Protein AF-A0A914NVD9-F1 (afdb_monomer_lite)

Structure (mmCIF, N/CA/C/O backbone):
data_AF-A0A914NVD9-F1
#
_entry.id   AF-A0A914NVD9-F1
#
loop_
_atom_site.group_PDB
_atom_site.id
_atom_site.type_symbol
_atom_site.label_atom_id
_atom_site.label_alt_id
_atom_site.label_comp_id
_atom_site.label_asym_id
_atom_site.label_entity_id
_atom_site.label_seq_id
_atom_site.pdbx_PDB_ins_code
_atom_site.Cartn_x
_atom_site.Cartn_y
_atom_site.Cartn_z
_atom_site.occupancy
_atom_site.B_iso_or_equiv
_atom_site.auth_seq_id
_atom_site.auth_comp_id
_atom_site.auth_asym_id
_atom_site.auth_atom_id
_atom_site.pdbx_PDB_model_num
ATOM 1 N N . MET A 1 1 ? 18.595 -38.007 -40.225 1.00 44.62 1 MET A N 1
ATOM 2 C CA . MET A 1 1 ? 17.524 -37.106 -39.757 1.00 44.62 1 MET A CA 1
ATOM 3 C C . MET A 1 1 ? 17.077 -37.574 -38.377 1.00 44.62 1 MET A C 1
ATOM 5 O O . MET A 1 1 ? 16.084 -38.271 -38.267 1.00 44.62 1 MET A O 1
ATOM 9 N N . GLN A 1 2 ? 17.877 -37.277 -37.353 1.00 39.03 2 GLN A N 1
ATOM 10 C CA . GLN A 1 2 ? 17.570 -37.491 -35.938 1.00 39.03 2 GLN A CA 1
ATOM 11 C C . GLN A 1 2 ? 18.455 -36.532 -35.144 1.00 39.03 2 GLN A C 1
ATOM 13 O O . GLN A 1 2 ? 19.673 -36.611 -35.264 1.00 39.03 2 GLN A O 1
ATOM 18 N N . GLN A 1 3 ? 17.823 -35.611 -34.424 1.00 33.97 3 GLN A N 1
ATOM 19 C CA . GLN A 1 3 ? 18.094 -35.261 -33.027 1.00 33.97 3 GLN A CA 1
ATOM 20 C C . GLN A 1 3 ? 17.169 -34.088 -32.691 1.00 33.97 3 GLN A C 1
ATOM 22 O O . GLN A 1 3 ? 17.428 -32.927 -33.001 1.00 33.97 3 GLN A O 1
ATOM 27 N N . GLN A 1 4 ? 16.009 -34.466 -32.155 1.00 43.56 4 GLN A N 1
ATOM 28 C CA . GLN A 1 4 ? 15.257 -33.650 -31.213 1.00 43.56 4 GLN A CA 1
ATOM 29 C C . GLN A 1 4 ? 16.150 -33.381 -29.984 1.00 43.56 4 GLN A C 1
ATOM 31 O O . GLN A 1 4 ? 17.137 -34.085 -29.781 1.00 43.56 4 GLN A O 1
ATOM 36 N N . ASP A 1 5 ? 15.767 -32.380 -29.191 1.00 38.81 5 ASP A N 1
ATOM 37 C CA . ASP A 1 5 ? 16.290 -32.067 -27.850 1.00 38.81 5 ASP A CA 1
ATOM 38 C C . ASP A 1 5 ? 17.441 -31.049 -27.766 1.00 38.81 5 ASP A C 1
ATOM 40 O O . ASP A 1 5 ? 18.551 -31.343 -27.344 1.00 38.81 5 ASP A O 1
ATOM 44 N N . ILE A 1 6 ? 17.133 -29.777 -28.048 1.00 42.69 6 ILE A N 1
ATOM 45 C CA . ILE A 1 6 ? 17.865 -28.634 -27.458 1.00 42.69 6 ILE A CA 1
ATOM 46 C C . ILE A 1 6 ? 16.873 -27.746 -26.686 1.00 42.69 6 ILE A C 1
ATOM 48 O O . ILE A 1 6 ? 16.827 -26.530 -26.848 1.00 42.69 6 ILE A O 1
ATOM 52 N N . GLN A 1 7 ? 16.000 -28.364 -25.885 1.00 40.38 7 GLN A N 1
ATOM 53 C CA . GLN A 1 7 ? 15.076 -27.648 -24.992 1.00 40.38 7 GLN A CA 1
ATOM 54 C C . GLN A 1 7 ? 15.215 -28.005 -23.505 1.00 40.38 7 GLN A C 1
ATOM 56 O O . GLN A 1 7 ? 14.443 -27.487 -22.706 1.00 40.38 7 GLN A O 1
ATOM 61 N N . SER A 1 8 ? 16.190 -28.818 -23.086 1.00 40.88 8 SER A N 1
ATOM 62 C CA . SER A 1 8 ? 16.139 -29.405 -21.733 1.00 40.88 8 SER A CA 1
ATOM 63 C C . SER A 1 8 ? 17.362 -29.207 -20.828 1.00 40.88 8 SER A C 1
ATOM 65 O O . SER A 1 8 ? 17.303 -29.628 -19.677 1.00 40.88 8 SER A O 1
ATOM 67 N N . GLU A 1 9 ? 18.450 -28.564 -21.260 1.00 37.81 9 GLU A N 1
ATOM 68 C CA . GLU A 1 9 ? 19.691 -28.548 -20.461 1.00 37.81 9 GLU A CA 1
ATOM 69 C C . GLU A 1 9 ? 20.351 -27.167 -20.370 1.00 37.81 9 GLU A C 1
ATOM 71 O O . GLU A 1 9 ? 21.427 -26.903 -20.895 1.00 37.81 9 GLU A O 1
ATOM 76 N N . TYR A 1 10 ? 19.706 -26.261 -19.641 1.00 44.25 10 TYR A N 1
ATOM 77 C CA . TYR A 1 10 ? 20.415 -25.225 -18.878 1.00 44.25 10 TYR A CA 1
ATOM 78 C C . TYR A 1 10 ? 19.651 -24.925 -17.588 1.00 44.25 10 TYR A C 1
ATOM 80 O O . TYR A 1 10 ? 19.210 -23.816 -17.297 1.00 44.25 10 TYR A O 1
ATOM 88 N N . GLU A 1 11 ? 19.442 -25.998 -16.832 1.00 38.59 11 GLU A N 1
ATOM 89 C CA . GLU A 1 11 ? 19.900 -26.112 -15.451 1.00 38.59 11 GLU A CA 1
ATOM 90 C C . GLU A 1 11 ? 20.092 -24.775 -14.697 1.00 38.59 11 GLU A C 1
ATOM 92 O O . GLU A 1 11 ? 21.146 -24.136 -14.717 1.00 38.59 11 GLU A O 1
ATOM 97 N N . THR A 1 12 ? 19.027 -24.365 -14.005 1.00 44.97 12 THR A N 1
ATOM 98 C CA . THR A 1 12 ? 19.051 -24.077 -12.557 1.00 44.97 12 THR A CA 1
ATOM 99 C C . THR A 1 12 ? 20.352 -23.517 -11.978 1.00 44.97 12 THR A C 1
ATOM 101 O O . THR A 1 12 ? 20.958 -24.107 -11.088 1.00 44.97 12 THR A O 1
ATOM 104 N N . LYS A 1 13 ? 20.764 -22.319 -12.399 1.00 41.78 13 LYS A N 1
ATOM 105 C CA . LYS A 1 13 ? 21.796 -21.551 -11.685 1.00 41.78 13 LYS A CA 1
ATOM 106 C C . LYS A 1 13 ? 21.345 -20.112 -11.545 1.00 41.78 13 LYS A C 1
ATOM 108 O O . LYS A 1 13 ? 21.712 -19.290 -12.365 1.00 41.78 13 LYS A O 1
ATOM 113 N N . HIS A 1 14 ? 20.521 -19.896 -10.514 1.00 39.91 14 HIS A N 1
ATOM 114 C CA . HIS A 1 14 ? 20.061 -18.638 -9.914 1.00 39.91 14 HIS A CA 1
ATOM 115 C C . HIS A 1 14 ? 19.648 -17.505 -10.880 1.00 39.91 14 HIS A C 1
ATOM 117 O O . HIS A 1 14 ? 20.417 -17.111 -11.746 1.00 39.91 14 HIS A O 1
ATOM 123 N N . PRO A 1 15 ? 18.472 -16.869 -10.711 1.00 44.94 15 PRO A N 1
ATOM 124 C CA . PRO A 1 15 ? 18.202 -15.616 -11.408 1.00 44.94 15 PRO A CA 1
ATOM 125 C C . PRO A 1 15 ? 19.220 -14.570 -10.929 1.00 44.94 15 PRO A C 1
ATOM 127 O O . PRO A 1 15 ? 19.057 -13.972 -9.865 1.00 44.94 15 PRO A O 1
ATOM 130 N N . PHE A 1 16 ? 20.310 -14.395 -11.675 1.00 48.75 16 PHE A N 1
ATOM 131 C CA . PHE A 1 16 ? 21.290 -13.357 -11.408 1.00 48.75 16 PHE A CA 1
ATOM 132 C C . PHE A 1 16 ? 20.619 -12.020 -11.695 1.00 48.75 16 PHE A C 1
ATOM 134 O O . PHE A 1 16 ? 20.250 -11.718 -12.827 1.00 48.75 16 PHE A O 1
ATOM 141 N N . VAL A 1 17 ? 20.423 -11.256 -10.625 1.00 47.41 17 VAL A N 1
ATOM 142 C CA . VAL A 1 17 ? 19.876 -9.905 -10.645 1.00 47.41 17 VAL A CA 1
ATOM 143 C C . VAL A 1 17 ? 20.791 -9.032 -11.493 1.00 47.41 17 VAL A C 1
ATOM 145 O O . VAL A 1 17 ? 21.946 -8.797 -11.133 1.00 47.41 17 VAL A O 1
ATOM 148 N N . ILE A 1 18 ? 20.276 -8.536 -12.613 1.00 50.62 18 ILE A N 1
ATOM 149 C CA . ILE A 1 1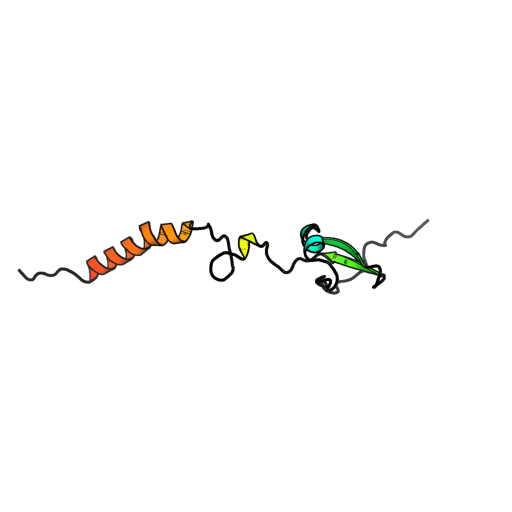8 ? 20.942 -7.470 -13.346 1.00 50.62 18 ILE A CA 1
ATOM 150 C C . ILE A 1 18 ? 20.635 -6.158 -12.615 1.00 50.62 18 ILE A C 1
ATOM 152 O O . ILE A 1 18 ? 19.672 -5.475 -12.936 1.00 50.62 18 ILE A O 1
ATOM 156 N N . ASN A 1 19 ? 21.472 -5.803 -11.641 1.00 49.06 19 ASN A N 1
ATOM 157 C CA . ASN A 1 19 ? 21.808 -4.398 -11.436 1.00 49.06 19 ASN A CA 1
ATOM 158 C C . ASN A 1 19 ? 23.033 -4.160 -12.315 1.00 49.06 19 ASN A C 1
ATOM 160 O O . ASN A 1 19 ? 24.174 -4.330 -11.879 1.00 49.06 19 ASN A O 1
ATOM 164 N N . THR A 1 20 ? 22.809 -3.880 -13.598 1.00 45.62 20 THR A N 1
ATOM 165 C CA . THR A 1 20 ? 23.865 -3.395 -14.483 1.00 45.62 20 THR A CA 1
ATOM 166 C C . THR A 1 20 ? 24.334 -2.071 -13.896 1.00 45.62 20 THR A C 1
ATOM 168 O O . THR A 1 20 ? 23.708 -1.038 -14.083 1.00 45.62 20 THR A O 1
ATOM 171 N N . LEU A 1 21 ? 25.463 -2.102 -13.184 1.00 41.91 21 LEU A N 1
ATOM 172 C CA . LEU A 1 21 ? 26.199 -0.938 -12.663 1.00 41.91 21 LEU A CA 1
ATOM 173 C C . LEU A 1 21 ? 26.568 0.099 -13.752 1.00 41.91 21 LEU A C 1
ATOM 175 O O . LEU A 1 21 ? 27.209 1.101 -13.455 1.00 41.91 21 LEU A O 1
ATOM 179 N N . THR A 1 22 ? 26.203 -0.155 -15.011 1.00 45.50 22 THR A N 1
ATOM 180 C CA . THR A 1 22 ? 26.506 0.645 -16.199 1.00 45.50 22 THR A CA 1
ATOM 181 C C . THR A 1 22 ? 25.274 1.125 -16.961 1.00 45.50 22 THR A C 1
ATOM 183 O O . THR A 1 22 ? 25.434 1.919 -17.883 1.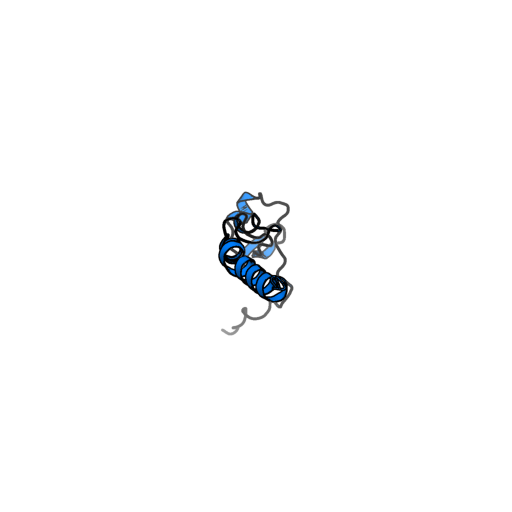00 45.50 22 THR A O 1
ATOM 186 N N . ASP A 1 23 ? 24.073 0.659 -16.618 1.00 50.78 23 ASP A N 1
ATOM 187 C CA . ASP A 1 23 ? 22.851 1.093 -17.292 1.00 50.78 23 ASP A CA 1
ATOM 188 C C . ASP A 1 23 ? 22.356 2.374 -16.612 1.00 50.78 23 ASP A C 1
ATOM 190 O O . ASP A 1 23 ? 22.225 2.437 -15.386 1.00 50.78 23 ASP A O 1
ATOM 194 N N . SER A 1 24 ? 22.114 3.428 -17.397 1.00 52.41 24 SER A N 1
ATOM 195 C CA . SER A 1 24 ? 21.492 4.643 -16.872 1.00 52.41 24 SER A CA 1
ATOM 196 C C . SER A 1 24 ? 20.145 4.281 -16.242 1.00 52.41 24 SER A C 1
ATOM 198 O O . SER A 1 24 ? 19.440 3.389 -16.725 1.00 52.41 24 SER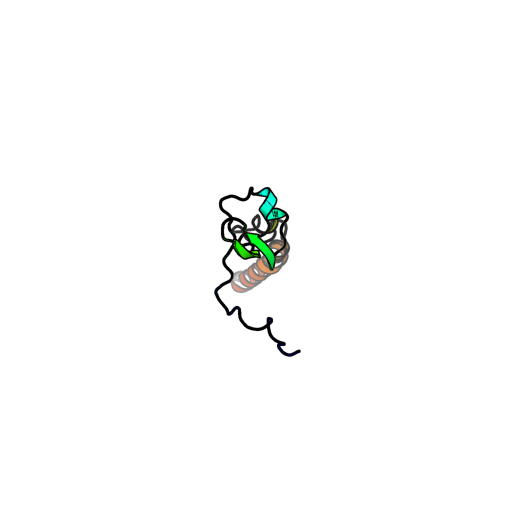 A O 1
ATOM 200 N N . HIS A 1 25 ? 19.773 4.977 -15.167 1.00 54.97 25 HIS A N 1
ATOM 201 C CA . HIS A 1 25 ? 18.533 4.736 -14.420 1.00 54.97 25 HIS A CA 1
ATOM 202 C C . HIS A 1 25 ? 17.278 4.688 -15.323 1.00 54.97 25 HIS A C 1
ATOM 204 O O . HIS A 1 25 ? 16.311 3.989 -15.014 1.00 54.97 25 HIS A O 1
ATOM 210 N N . ASP A 1 26 ? 17.314 5.373 -16.469 1.00 56.62 26 ASP A N 1
ATOM 211 C CA . ASP A 1 26 ? 16.230 5.409 -17.452 1.00 56.62 26 ASP A CA 1
ATOM 212 C C . ASP A 1 26 ? 16.075 4.092 -18.228 1.00 56.62 26 ASP A C 1
ATOM 214 O O . ASP A 1 26 ? 14.963 3.585 -18.365 1.00 56.62 26 ASP A O 1
ATOM 218 N N . SER A 1 27 ? 17.175 3.448 -18.624 1.00 62.94 27 SER A N 1
ATOM 219 C CA . SER A 1 27 ? 17.131 2.172 -19.362 1.00 62.94 27 SER A CA 1
ATOM 220 C C . SER A 1 27 ? 16.615 0.985 -18.525 1.00 62.94 27 SER A C 1
ATOM 222 O O . SER A 1 27 ? 16.040 0.036 -19.060 1.00 62.94 27 SER A O 1
ATOM 224 N N . ILE A 1 28 ? 16.746 1.051 -17.194 1.00 61.91 28 ILE A N 1
ATOM 225 C CA . ILE A 1 28 ? 16.210 0.042 -16.260 1.00 61.91 28 ILE A CA 1
ATOM 226 C C . ILE A 1 28 ? 14.680 0.160 -16.131 1.00 61.91 28 ILE A C 1
ATOM 228 O O . ILE A 1 28 ? 13.988 -0.839 -15.902 1.00 61.91 28 ILE A O 1
ATOM 232 N N . ARG A 1 29 ? 14.128 1.372 -16.283 1.00 64.44 29 ARG A N 1
ATOM 233 C CA . ARG A 1 29 ? 12.683 1.620 -16.163 1.00 64.44 29 ARG A CA 1
ATOM 234 C C . ARG A 1 29 ? 11.896 1.008 -17.319 1.00 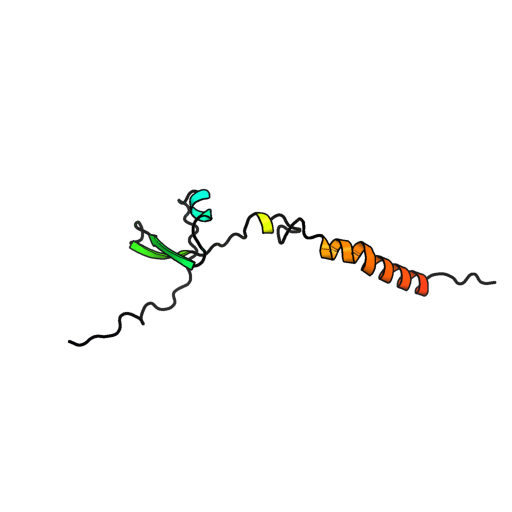64.44 29 ARG A C 1
ATOM 236 O O . ARG A 1 29 ? 10.834 0.437 -17.068 1.00 64.44 29 ARG A O 1
ATOM 243 N N . GLU A 1 30 ? 12.432 1.080 -18.533 1.00 73.31 30 GLU A N 1
ATOM 244 C CA . GLU A 1 30 ? 11.759 0.644 -19.765 1.00 73.31 30 GLU A CA 1
ATOM 245 C C . GLU A 1 30 ? 11.676 -0.882 -19.920 1.00 73.31 30 GLU A C 1
ATOM 247 O O . GLU A 1 30 ? 10.701 -1.394 -20.473 1.00 73.31 30 GLU A O 1
ATOM 252 N N . ARG A 1 31 ? 12.655 -1.627 -19.392 1.00 75.44 31 ARG A N 1
ATOM 253 C CA . ARG A 1 31 ? 12.683 -3.097 -19.491 1.00 75.44 31 ARG A CA 1
ATOM 254 C C . ARG A 1 31 ? 11.573 -3.750 -18.673 1.00 75.44 31 ARG A C 1
ATOM 256 O O . ARG A 1 31 ? 11.230 -3.279 -17.585 1.00 75.44 31 ARG A O 1
ATOM 263 N N . LYS A 1 32 ? 11.014 -4.862 -19.153 1.00 77.94 32 LYS A N 1
ATOM 264 C CA . LYS A 1 32 ? 9.955 -5.603 -18.442 1.00 77.94 32 LYS A CA 1
ATOM 265 C C . LYS A 1 32 ? 10.548 -6.656 -17.505 1.00 77.94 32 LYS A C 1
ATOM 267 O O . LYS A 1 32 ? 11.598 -7.234 -17.772 1.00 77.94 32 LYS A O 1
ATOM 272 N N . GLU A 1 33 ? 9.859 -6.921 -16.396 1.00 80.56 33 GLU A N 1
ATOM 273 C CA . GLU A 1 33 ? 10.215 -8.039 -15.515 1.00 80.56 33 GLU A CA 1
ATOM 274 C C . GLU A 1 33 ? 10.158 -9.354 -16.307 1.00 80.56 33 GLU A C 1
ATOM 276 O O . GLU A 1 33 ? 9.184 -9.610 -17.016 1.00 80.56 33 GLU A O 1
ATOM 281 N N . GLY A 1 34 ? 11.197 -10.184 -16.207 1.00 79.50 34 GLY A N 1
ATOM 282 C CA . GLY A 1 34 ? 11.261 -11.469 -16.905 1.00 79.50 34 GLY A CA 1
ATOM 283 C C . GLY A 1 34 ? 11.717 -11.412 -18.369 1.00 79.50 34 GLY A C 1
ATOM 284 O O . GLY A 1 34 ? 11.870 -12.477 -18.974 1.00 79.50 34 GLY A O 1
ATOM 285 N N . GLU A 1 35 ? 11.969 -10.220 -18.920 1.00 83.38 35 GLU A N 1
ATOM 286 C CA . GLU A 1 35 ? 12.537 -10.025 -20.259 1.00 83.38 35 GLU A CA 1
ATOM 287 C C . GLU A 1 35 ? 13.916 -10.696 -20.384 1.00 83.38 35 GLU A C 1
ATOM 289 O O . GLU A 1 35 ? 14.689 -10.729 -19.423 1.00 83.38 35 GLU A O 1
ATOM 294 N N . ILE A 1 36 ? 14.219 -11.259 -21.557 1.00 84.19 36 ILE A N 1
ATOM 295 C CA . ILE A 1 36 ? 15.497 -11.923 -21.833 1.00 84.19 36 ILE A CA 1
ATOM 296 C C . ILE A 1 36 ? 16.399 -10.945 -22.589 1.00 84.19 36 ILE A C 1
ATOM 298 O O . ILE A 1 36 ? 16.084 -10.549 -23.707 1.00 84.19 36 ILE A O 1
ATOM 302 N N . VAL A 1 37 ? 17.527 -10.578 -21.983 1.00 83.19 37 VAL A N 1
ATOM 303 C CA . VAL A 1 37 ? 18.496 -9.624 -22.535 1.00 83.19 37 VAL A CA 1
ATOM 304 C C . VAL A 1 37 ? 19.830 -10.325 -22.756 1.00 83.19 37 VAL A C 1
ATOM 306 O O . VAL A 1 37 ? 20.287 -11.102 -21.915 1.00 83.19 37 VAL A O 1
ATOM 309 N N . TYR A 1 38 ? 20.460 -10.050 -23.894 1.00 81.06 38 TYR A N 1
ATOM 310 C CA . TYR A 1 38 ? 21.812 -10.508 -24.187 1.00 81.06 38 TYR A CA 1
ATOM 311 C C . TYR A 1 38 ? 22.840 -9.478 -23.708 1.00 81.06 38 TYR A C 1
ATOM 313 O O . TYR A 1 38 ? 22.744 -8.301 -24.046 1.00 81.06 38 TYR A O 1
ATOM 321 N N . ASP A 1 39 ? 23.829 -9.921 -22.935 1.00 78.25 39 ASP A N 1
ATOM 322 C CA . ASP A 1 39 ? 24.967 -9.094 -22.529 1.00 78.25 39 ASP A CA 1
ATOM 323 C C . ASP A 1 39 ? 26.159 -9.379 -23.449 1.00 78.25 39 ASP A C 1
ATOM 325 O O . ASP A 1 39 ? 26.764 -10.458 -23.404 1.00 78.25 39 ASP A O 1
ATOM 329 N N . GLU A 1 40 ? 26.530 -8.391 -24.260 1.00 78.06 40 GLU A N 1
ATOM 330 C CA . GLU A 1 40 ? 27.665 -8.487 -25.177 1.00 78.06 40 GLU A CA 1
ATOM 331 C C . GLU A 1 40 ? 29.010 -8.638 -24.453 1.00 78.06 40 GLU A C 1
ATOM 333 O O . GLU A 1 40 ? 29.903 -9.326 -24.953 1.00 78.06 40 GLU A O 1
ATOM 338 N N . ARG A 1 41 ? 29.165 -8.062 -23.250 1.00 77.12 41 ARG A N 1
ATOM 339 C CA . ARG A 1 41 ? 30.426 -8.125 -22.489 1.00 77.12 41 ARG A CA 1
ATOM 340 C C . ARG A 1 41 ? 30.681 -9.521 -21.948 1.00 77.12 41 ARG A C 1
ATOM 342 O O . ARG A 1 41 ? 31.822 -9.975 -21.904 1.00 77.12 41 ARG A O 1
ATOM 349 N N . ARG A 1 42 ? 29.617 -10.195 -21.511 1.00 77.56 42 ARG A N 1
ATOM 350 C CA . ARG A 1 42 ? 29.689 -11.526 -20.889 1.00 77.56 42 ARG A CA 1
ATOM 351 C C . ARG A 1 42 ? 29.334 -12.661 -21.845 1.00 77.56 42 ARG A C 1
ATOM 353 O O . ARG A 1 42 ? 29.491 -13.818 -21.460 1.00 77.56 42 ARG A O 1
ATOM 360 N N . LYS A 1 43 ? 28.889 -12.335 -23.065 1.00 82.88 43 LYS A N 1
ATOM 361 C CA . LYS A 1 43 ? 28.411 -13.267 -24.099 1.00 82.88 43 LYS A CA 1
ATOM 362 C C . LYS A 1 43 ? 27.390 -14.263 -23.546 1.00 82.88 43 LYS A C 1
ATOM 364 O O . LYS A 1 43 ? 27.490 -15.469 -23.768 1.00 82.88 43 LYS A O 1
ATOM 369 N N . LYS A 1 44 ? 26.453 -13.757 -22.743 1.00 81.00 44 LYS A N 1
ATOM 370 C CA . LYS A 1 44 ? 25.478 -14.563 -22.000 1.00 81.00 44 LYS A CA 1
ATOM 371 C C . LYS A 1 44 ? 24.101 -13.919 -22.028 1.00 81.00 44 LYS A C 1
ATOM 373 O O . LYS A 1 44 ? 23.971 -12.698 -22.056 1.00 81.00 44 LYS A O 1
ATOM 378 N N . TRP A 1 45 ? 23.087 -14.775 -21.993 1.00 77.44 45 TRP A N 1
ATOM 379 C CA . TRP A 1 45 ? 21.690 -14.385 -21.863 1.00 77.44 45 TRP A CA 1
ATOM 380 C C . TRP A 1 45 ? 21.307 -14.276 -20.393 1.00 77.44 45 TRP A C 1
ATOM 382 O O . TRP A 1 45 ? 21.682 -15.124 -19.580 1.00 77.44 45 TRP A O 1
ATOM 392 N N . TYR A 1 46 ? 20.531 -13.250 -20.067 1.00 76.50 46 TYR A N 1
ATOM 393 C CA . TYR A 1 46 ? 20.069 -12.977 -18.716 1.00 76.50 46 TYR A CA 1
ATOM 394 C C . TYR A 1 46 ? 18.574 -12.701 -18.697 1.00 76.50 46 TYR A C 1
ATOM 396 O O . TYR A 1 46 ? 18.022 -12.132 -19.636 1.00 76.50 46 TYR A O 1
ATOM 404 N N . ARG A 1 47 ? 17.927 -13.075 -17.593 1.00 80.00 47 ARG A N 1
ATOM 405 C CA . ARG A 1 47 ? 16.544 -12.696 -17.309 1.00 80.00 47 ARG A CA 1
ATOM 406 C C . ARG A 1 47 ? 16.541 -11.459 -16.418 1.00 80.00 47 ARG A C 1
ATOM 408 O O . ARG A 1 47 ? 17.157 -11.465 -15.354 1.00 80.00 47 ARG A O 1
ATOM 415 N N . VAL A 1 48 ? 15.831 -10.420 -16.843 1.00 80.75 48 VAL A N 1
ATOM 416 C CA . VAL A 1 48 ? 15.666 -9.182 -16.079 1.00 80.75 48 VAL A CA 1
ATOM 417 C C . VAL A 1 48 ? 14.874 -9.470 -14.805 1.00 80.75 48 VAL A C 1
ATOM 419 O O . VAL A 1 48 ? 13.794 -10.062 -14.863 1.00 80.75 48 VAL A O 1
ATOM 422 N N . LYS A 1 49 ? 15.425 -9.035 -13.666 1.00 77.81 49 LYS A N 1
ATOM 423 C CA . LYS A 1 49 ? 14.766 -9.052 -12.360 1.00 77.81 49 LYS A CA 1
ATOM 424 C C . LYS A 1 49 ? 14.909 -7.689 -11.690 1.00 77.81 49 LYS A C 1
ATOM 426 O O . LYS A 1 49 ? 16.016 -7.316 -11.306 1.00 77.81 49 LYS A O 1
ATOM 431 N N . LYS A 1 50 ? 13.809 -6.959 -11.539 1.00 75.62 50 LYS A N 1
ATOM 432 C CA . LYS A 1 50 ? 13.744 -5.674 -10.843 1.00 75.62 50 LYS A CA 1
ATOM 433 C C . LYS A 1 50 ? 13.746 -5.933 -9.340 1.00 75.62 50 LYS A C 1
ATOM 435 O O . LYS A 1 50 ? 12.864 -6.596 -8.805 1.00 75.62 50 LYS A O 1
ATOM 440 N N . THR A 1 51 ? 14.755 -5.418 -8.644 1.00 71.12 51 THR A N 1
ATOM 441 C CA . THR A 1 51 ? 14.851 -5.525 -7.176 1.00 71.12 51 THR A CA 1
ATOM 442 C C . THR A 1 51 ? 14.264 -4.336 -6.438 1.00 71.12 51 THR A C 1
ATOM 444 O O . THR A 1 51 ? 14.118 -4.393 -5.222 1.00 71.12 51 THR A O 1
ATOM 447 N N . MET A 1 52 ? 13.964 -3.253 -7.153 1.00 67.94 52 MET A N 1
ATOM 448 C CA . MET A 1 52 ? 13.375 -2.057 -6.574 1.00 67.94 52 MET A CA 1
ATOM 449 C C . MET A 1 52 ? 11.890 -2.016 -6.908 1.00 67.94 52 MET A C 1
ATOM 451 O O . MET A 1 52 ? 11.496 -2.190 -8.064 1.00 67.94 52 MET A O 1
ATOM 455 N N . TYR A 1 53 ? 11.077 -1.779 -5.885 1.00 67.12 53 TYR A N 1
ATOM 456 C CA . TYR A 1 53 ? 9.661 -1.526 -6.068 1.00 67.12 53 TYR A CA 1
ATOM 457 C C . TYR A 1 53 ? 9.438 -0.244 -6.896 1.00 67.12 53 TYR A C 1
ATOM 459 O O . TYR A 1 53 ? 10.280 0.660 -6.872 1.00 67.12 53 TYR A O 1
ATOM 467 N N . PRO A 1 54 ? 8.325 -0.141 -7.645 1.00 69.31 54 PRO A N 1
ATOM 468 C CA . PRO A 1 54 ? 7.965 1.094 -8.332 1.00 69.31 54 PRO A CA 1
ATOM 469 C C . PRO A 1 54 ? 7.977 2.300 -7.386 1.00 69.31 54 PRO A C 1
ATOM 471 O O . PRO A 1 54 ? 7.537 2.198 -6.246 1.00 69.31 54 PRO A O 1
ATOM 474 N N . THR A 1 55 ? 8.416 3.466 -7.867 1.00 70.06 55 THR A N 1
ATOM 475 C CA . THR A 1 55 ? 8.574 4.665 -7.021 1.00 70.06 55 THR A CA 1
ATOM 476 C C . THR A 1 55 ? 7.293 5.048 -6.265 1.00 70.06 55 THR A C 1
ATOM 478 O O . THR A 1 55 ? 7.371 5.536 -5.144 1.00 70.06 55 THR A O 1
ATOM 481 N N . HIS A 1 56 ? 6.114 4.779 -6.837 1.00 66.50 56 HIS A N 1
ATOM 482 C CA . HIS A 1 56 ? 4.821 5.090 -6.217 1.00 66.50 56 HIS A CA 1
ATOM 483 C C . HIS A 1 56 ? 4.469 4.199 -5.014 1.00 66.50 56 HIS A C 1
ATOM 485 O O . HIS A 1 56 ? 3.732 4.639 -4.146 1.00 66.50 56 HIS A O 1
ATOM 491 N N . VAL A 1 57 ? 5.012 2.980 -4.918 1.00 67.12 57 VAL A N 1
ATOM 492 C CA . VAL A 1 57 ? 4.816 2.108 -3.741 1.00 67.12 57 VAL A CA 1
ATOM 493 C C . VAL A 1 57 ? 5.949 2.228 -2.716 1.00 67.12 57 VAL A C 1
ATOM 495 O O . VAL A 1 57 ? 5.909 1.585 -1.672 1.00 67.12 57 VAL A O 1
ATOM 498 N N . THR A 1 58 ? 6.992 3.010 -3.013 1.00 74.69 58 THR A N 1
ATOM 499 C CA . THR A 1 58 ? 8.088 3.287 -2.066 1.00 74.69 58 THR A CA 1
ATOM 500 C C . THR A 1 58 ? 7.866 4.556 -1.253 1.00 74.69 58 THR A C 1
ATOM 502 O O . THR A 1 58 ? 8.647 4.847 -0.357 1.00 74.69 58 THR A O 1
ATOM 505 N N . VAL A 1 59 ? 6.829 5.332 -1.575 1.00 77.50 59 VAL A N 1
ATOM 506 C CA . VAL A 1 59 ? 6.501 6.593 -0.891 1.00 77.50 59 VAL A CA 1
ATOM 507 C C . VAL A 1 59 ? 5.480 6.418 0.239 1.00 77.50 59 VAL A C 1
ATOM 509 O O . VAL A 1 59 ? 5.200 7.374 0.957 1.00 77.50 59 VAL A O 1
ATOM 512 N N . GLY A 1 60 ? 4.954 5.206 0.437 1.00 72.06 60 GLY A N 1
ATOM 513 C CA . GLY A 1 60 ? 4.064 4.885 1.548 1.00 72.06 60 GLY A CA 1
ATOM 514 C C . GLY A 1 60 ? 4.748 4.848 2.924 1.00 72.06 60 GLY A C 1
ATOM 515 O O . GLY A 1 60 ? 5.974 4.978 3.040 1.00 72.06 60 GLY A O 1
ATOM 516 N N . PRO A 1 61 ? 3.962 4.667 4.001 1.00 73.94 61 PRO A N 1
ATOM 517 C CA . PRO A 1 61 ? 4.478 4.551 5.364 1.00 73.94 61 PRO A CA 1
ATOM 518 C C . PRO A 1 61 ? 5.583 3.486 5.463 1.00 73.94 61 PRO A C 1
ATOM 520 O O . PRO A 1 61 ? 5.456 2.398 4.914 1.00 73.94 61 PRO A O 1
ATOM 523 N N . HIS A 1 62 ? 6.684 3.783 6.160 1.00 79.88 62 HIS A N 1
ATOM 524 C CA . HIS A 1 62 ? 7.865 2.902 6.235 1.00 79.88 62 HIS A CA 1
ATOM 525 C C . HIS A 1 62 ? 8.518 2.567 4.873 1.00 79.88 62 HIS A C 1
ATOM 527 O O . HIS A 1 62 ? 9.187 1.542 4.746 1.00 79.88 62 HIS A O 1
ATOM 533 N N . ASN A 1 63 ? 8.372 3.450 3.876 1.00 73.25 63 ASN A N 1
ATOM 534 C CA . ASN A 1 63 ? 8.821 3.271 2.488 1.00 73.25 63 ASN A CA 1
ATOM 535 C C . ASN A 1 63 ? 8.146 2.093 1.762 1.00 73.25 63 ASN A C 1
ATOM 537 O O . ASN A 1 63 ? 8.732 1.495 0.855 1.00 73.25 63 ASN A O 1
ATOM 541 N N . LEU A 1 64 ? 6.932 1.733 2.186 1.00 77.88 64 LEU A N 1
ATOM 542 C CA . LEU A 1 64 ? 6.166 0.606 1.670 1.00 77.88 64 LEU A CA 1
ATOM 543 C C . LEU A 1 64 ? 4.698 1.002 1.476 1.00 77.88 64 LEU A C 1
ATOM 545 O O . LEU A 1 64 ? 4.066 1.573 2.362 1.00 77.88 64 LEU A O 1
ATOM 549 N N . GLY A 1 65 ? 4.145 0.632 0.324 1.00 77.12 65 GLY A N 1
ATOM 550 C CA . GLY A 1 65 ? 2.736 0.825 -0.004 1.00 77.12 65 GLY A CA 1
ATOM 551 C C . GLY A 1 65 ? 2.425 2.172 -0.652 1.00 77.12 65 GLY A C 1
ATOM 552 O O . GLY A 1 65 ? 3.309 2.982 -0.933 1.00 77.12 65 GLY A O 1
ATOM 553 N N . ASP A 1 66 ? 1.141 2.375 -0.928 1.00 78.19 66 ASP A N 1
ATOM 554 C CA . ASP A 1 66 ? 0.619 3.600 -1.522 1.00 78.19 66 ASP A CA 1
ATOM 555 C C . ASP A 1 66 ? 0.493 4.698 -0.437 1.00 78.19 66 ASP A C 1
ATOM 557 O O . ASP A 1 66 ? -0.142 4.469 0.598 1.00 78.19 66 ASP A O 1
ATOM 561 N N . PRO A 1 67 ? 1.111 5.879 -0.613 1.00 79.19 67 PRO A N 1
ATOM 562 C CA . PRO A 1 67 ? 1.017 6.990 0.334 1.00 79.19 67 PRO A CA 1
ATOM 563 C C . PRO A 1 67 ? -0.408 7.520 0.478 1.00 79.19 67 PRO A C 1
ATOM 565 O O . PRO A 1 67 ? -0.783 7.947 1.577 1.00 79.19 67 PRO A O 1
ATOM 568 N N . ASP A 1 68 ? -1.187 7.456 -0.601 1.00 82.00 68 ASP A N 1
ATOM 569 C CA . ASP A 1 68 ? -2.554 7.958 -0.677 1.00 82.00 68 ASP A CA 1
ATOM 570 C C . ASP A 1 68 ? -3.567 6.929 -0.155 1.00 82.00 68 ASP A C 1
ATOM 572 O O . ASP A 1 68 ? -4.731 7.269 0.110 1.00 82.00 68 ASP A O 1
ATOM 576 N N . ASP A 1 69 ? -3.124 5.688 0.093 1.00 84.69 69 ASP A N 1
ATOM 577 C CA . ASP A 1 69 ? -3.931 4.694 0.786 1.00 84.69 69 ASP A CA 1
ATOM 578 C C . ASP A 1 69 ? -4.131 5.108 2.251 1.00 84.69 69 ASP A C 1
ATOM 580 O O . ASP A 1 69 ? -3.309 4.942 3.162 1.00 84.69 69 ASP A O 1
ATOM 584 N N . THR A 1 70 ? -5.282 5.732 2.465 1.00 85.81 70 THR A N 1
ATOM 585 C CA . THR A 1 70 ? -5.766 6.221 3.752 1.00 85.81 70 THR A CA 1
ATOM 586 C C . THR A 1 70 ? -6.898 5.358 4.291 1.00 85.81 70 THR A C 1
ATOM 588 O O . THR A 1 70 ? -7.478 5.719 5.313 1.00 85.81 70 THR A O 1
ATOM 591 N N . PHE A 1 71 ? -7.230 4.233 3.645 1.00 89.19 71 PHE A N 1
ATOM 592 C CA . PHE A 1 71 ? -8.404 3.439 4.001 1.00 89.19 71 PHE A CA 1
ATOM 593 C C . PHE A 1 71 ? -8.334 2.937 5.446 1.00 89.19 71 PHE A C 1
ATOM 595 O O . PHE A 1 71 ? -9.225 3.231 6.243 1.00 89.19 71 PHE A O 1
ATOM 602 N N . LEU A 1 72 ? -7.238 2.266 5.816 1.00 88.19 72 LEU A N 1
ATOM 603 C CA . LEU A 1 72 ? -7.051 1.763 7.181 1.00 88.19 72 LEU A CA 1
ATOM 604 C C . LEU A 1 72 ? -6.981 2.894 8.211 1.00 88.19 72 LEU A C 1
ATOM 606 O O . LEU A 1 72 ? -7.592 2.785 9.268 1.00 88.19 72 LEU A O 1
ATOM 610 N N . ARG A 1 73 ? -6.318 4.007 7.875 1.00 88.38 73 ARG A N 1
ATOM 611 C CA . ARG A 1 73 ? -6.235 5.191 8.749 1.00 88.38 73 ARG A CA 1
ATOM 612 C C . ARG A 1 73 ? -7.613 5.800 9.019 1.00 88.38 73 ARG A C 1
ATOM 614 O O . ARG A 1 73 ? -7.921 6.134 10.157 1.00 88.38 73 ARG A O 1
ATOM 621 N N . LYS A 1 74 ? -8.461 5.900 7.990 1.00 93.31 74 LYS A N 1
ATOM 622 C CA . LYS A 1 74 ? -9.848 6.377 8.116 1.00 93.31 74 LYS A CA 1
ATOM 623 C C . LYS A 1 74 ? -10.713 5.402 8.907 1.00 93.31 74 LYS A C 1
ATOM 625 O O . LYS A 1 74 ? -11.539 5.828 9.706 1.00 93.31 74 LYS A O 1
ATOM 630 N N . TYR A 1 75 ? -10.549 4.101 8.685 1.00 95.62 75 TYR A N 1
ATOM 631 C CA . TYR A 1 75 ? -11.277 3.085 9.441 1.00 95.62 75 TYR A CA 1
ATOM 632 C C . TYR A 1 75 ? -10.905 3.125 10.929 1.00 95.62 75 TYR A C 1
ATOM 634 O O . TYR A 1 75 ? -11.779 3.101 11.794 1.00 95.62 75 TYR A O 1
ATOM 642 N N . GLU A 1 76 ? -9.614 3.249 11.230 1.00 94.50 76 GLU A N 1
ATOM 643 C CA . GLU A 1 76 ? -9.120 3.385 12.595 1.00 94.50 76 GLU A CA 1
ATOM 644 C C . GLU A 1 76 ? -9.707 4.624 13.283 1.00 94.50 76 GLU A C 1
ATOM 646 O O . GLU A 1 76 ? -10.271 4.505 14.372 1.00 94.50 76 GLU A O 1
ATOM 651 N N . SER A 1 77 ? -9.643 5.790 12.626 1.00 95.75 77 SER A N 1
ATOM 652 C CA . SER A 1 77 ? -10.141 7.049 13.192 1.00 95.75 77 SER A CA 1
ATOM 653 C C . SER A 1 77 ? -11.656 7.072 13.378 1.00 95.75 77 SER A C 1
ATOM 655 O O . SER A 1 77 ? -12.139 7.633 14.358 1.00 95.75 77 SER A O 1
ATOM 657 N N . ASN A 1 78 ? -12.408 6.488 12.443 1.00 96.06 78 ASN A N 1
ATOM 658 C CA . ASN A 1 78 ? -13.864 6.636 12.397 1.00 96.06 78 ASN A CA 1
ATOM 659 C C . ASN A 1 78 ? -14.618 5.492 13.079 1.00 96.06 78 ASN A C 1
ATOM 661 O O . ASN A 1 78 ? -15.782 5.676 13.422 1.00 96.06 78 ASN A O 1
ATOM 665 N N . VAL A 1 79 ? -13.996 4.321 13.241 1.00 96.25 79 VAL A N 1
ATOM 666 C CA . VAL A 1 79 ? -14.671 3.115 13.747 1.00 96.25 79 VAL A CA 1
ATOM 667 C C . VAL A 1 79 ? -13.916 2.521 14.928 1.00 96.25 79 VAL A C 1
ATOM 669 O O . VAL A 1 79 ? -14.448 2.457 16.032 1.00 96.25 79 VAL A O 1
ATOM 672 N N . LEU A 1 80 ? -12.657 2.120 14.726 1.00 96.75 80 LEU A N 1
ATOM 673 C CA . LEU A 1 80 ? -11.934 1.325 15.721 1.00 96.75 80 LEU A CA 1
ATOM 674 C C . LEU A 1 80 ? -11.656 2.101 17.016 1.00 96.75 80 LEU A C 1
ATOM 676 O O . LEU A 1 80 ? -11.925 1.594 18.105 1.00 96.75 80 LEU A O 1
ATOM 680 N N . ILE A 1 81 ? -11.107 3.316 16.907 1.00 96.25 81 ILE A N 1
ATOM 681 C CA . ILE A 1 81 ? -10.785 4.151 18.071 1.00 96.25 81 ILE A CA 1
ATOM 682 C C . ILE A 1 81 ? -12.058 4.491 18.865 1.00 96.25 81 ILE A C 1
ATOM 684 O O . ILE A 1 81 ? -12.049 4.246 20.074 1.00 96.25 81 ILE A O 1
ATOM 688 N N . PRO A 1 82 ? -13.150 4.988 18.244 1.00 96.38 82 PRO A N 1
ATOM 689 C CA . PRO A 1 82 ? -14.412 5.222 18.946 1.00 96.38 82 PRO A CA 1
ATOM 690 C C . PRO A 1 82 ? -14.945 3.989 19.682 1.00 96.38 82 PRO A C 1
ATOM 692 O O . PRO A 1 82 ? -15.288 4.093 20.857 1.00 96.38 82 PRO A O 1
ATOM 695 N N . ASP A 1 83 ? -14.941 2.817 19.043 1.00 95.94 83 ASP A N 1
ATOM 696 C CA . ASP A 1 83 ? -15.410 1.567 19.654 1.00 95.94 83 ASP A CA 1
ATOM 697 C C . ASP A 1 83 ? -14.580 1.166 20.880 1.00 95.94 83 ASP A C 1
ATOM 699 O O . ASP A 1 83 ? -15.119 0.734 21.905 1.00 95.94 83 ASP A O 1
ATOM 703 N N . ILE A 1 84 ? -13.252 1.287 20.791 1.00 94.81 84 ILE A N 1
ATOM 704 C CA . ILE A 1 84 ? -12.349 1.000 21.913 1.00 94.81 84 ILE A CA 1
ATOM 705 C C . ILE A 1 84 ? -12.592 1.994 23.050 1.00 94.81 84 ILE A C 1
ATOM 707 O O . ILE A 1 84 ? -12.618 1.597 24.219 1.00 94.81 84 ILE A O 1
ATOM 711 N N . LEU A 1 85 ? -12.770 3.275 22.721 1.00 92.81 85 LEU A N 1
ATOM 712 C CA . LEU A 1 85 ? -13.025 4.324 23.700 1.00 92.81 85 LEU A CA 1
ATOM 713 C C . LEU A 1 85 ? -14.353 4.079 24.426 1.00 92.81 85 LEU A C 1
ATOM 715 O O . LEU A 1 85 ? -14.374 4.098 25.653 1.00 92.81 85 LEU A O 1
ATOM 719 N N . ALA A 1 86 ? -15.422 3.764 23.688 1.00 91.44 86 ALA A N 1
ATOM 720 C CA . ALA A 1 86 ? -16.742 3.456 24.235 1.00 91.44 86 ALA A CA 1
ATOM 721 C C . ALA A 1 86 ? -16.683 2.281 25.221 1.00 91.44 86 ALA A C 1
ATOM 723 O O . ALA A 1 86 ? -17.072 2.428 26.377 1.00 91.44 86 ALA A O 1
ATOM 724 N N . LYS A 1 87 ? -16.063 1.161 24.825 1.00 91.56 87 LYS A N 1
ATOM 725 C CA . LYS A 1 87 ? -15.852 -0.003 25.709 1.00 91.56 87 LYS A CA 1
ATOM 726 C C . LYS A 1 87 ? -15.061 0.347 26.968 1.00 91.56 87 LYS A C 1
ATOM 728 O O . LYS A 1 87 ? -15.277 -0.228 28.034 1.00 91.56 87 LYS A O 1
ATOM 733 N N . ARG A 1 88 ? -14.090 1.257 26.851 1.00 89.44 88 ARG A N 1
ATOM 734 C CA . ARG A 1 88 ? -13.267 1.692 27.983 1.00 89.44 88 ARG A CA 1
ATOM 735 C C . ARG A 1 88 ? -14.039 2.611 28.927 1.00 89.44 88 ARG A C 1
ATOM 737 O O . ARG A 1 88 ? -13.817 2.508 30.130 1.00 89.44 88 ARG A O 1
ATOM 744 N N . ILE A 1 89 ? -14.913 3.464 28.401 1.00 87.00 89 ILE A N 1
ATOM 745 C CA . ILE A 1 89 ? -15.812 4.317 29.185 1.00 87.00 89 ILE A CA 1
ATOM 746 C C . ILE A 1 89 ? -16.815 3.440 29.935 1.00 87.00 89 ILE A C 1
ATOM 748 O O . ILE A 1 89 ? -16.828 3.485 31.158 1.00 87.00 89 ILE A O 1
ATOM 752 N N . GLU A 1 90 ? -17.525 2.545 29.237 1.00 83.88 90 GLU A N 1
ATOM 753 C CA . GLU A 1 90 ? -18.478 1.593 29.838 1.00 83.88 90 GLU A CA 1
ATOM 754 C C . GLU A 1 90 ? -17.878 0.807 31.012 1.00 83.88 90 GLU A C 1
ATOM 756 O O . GLU A 1 90 ? -18.557 0.506 31.992 1.00 83.88 90 GLU A O 1
ATOM 761 N N . LYS A 1 91 ? -16.587 0.469 30.918 1.00 83.25 91 LYS A N 1
ATOM 762 C CA . LYS A 1 91 ? -15.873 -0.267 31.961 1.00 83.25 91 LYS A CA 1
ATOM 763 C C . LYS A 1 91 ? -15.410 0.608 33.134 1.00 83.25 91 LYS A C 1
ATOM 765 O O . LYS A 1 91 ? -15.290 0.077 34.237 1.00 83.25 91 LYS A O 1
ATOM 770 N N . ASN A 1 92 ? -15.087 1.885 32.910 1.00 75.62 92 ASN A N 1
ATOM 771 C CA . ASN A 1 92 ? -14.350 2.704 33.883 1.00 75.62 92 ASN A CA 1
ATOM 772 C C . ASN A 1 92 ? -15.152 3.865 34.510 1.00 75.62 92 ASN A C 1
ATOM 774 O O . ASN A 1 92 ? -14.814 4.237 35.629 1.00 75.62 92 ASN A O 1
ATOM 778 N N . GLU A 1 93 ? -16.194 4.421 33.876 1.00 66.50 93 GLU A N 1
ATOM 779 C CA . GLU A 1 93 ? -16.973 5.570 34.399 1.00 66.50 93 GLU A CA 1
ATOM 780 C C . GLU A 1 93 ? -18.452 5.433 33.956 1.00 66.50 93 GLU A C 1
ATOM 782 O O . GLU A 1 93 ? -18.711 5.160 32.792 1.00 66.50 93 GLU A O 1
ATOM 787 N N . CYS A 1 94 ? -19.504 5.518 34.781 1.00 61.00 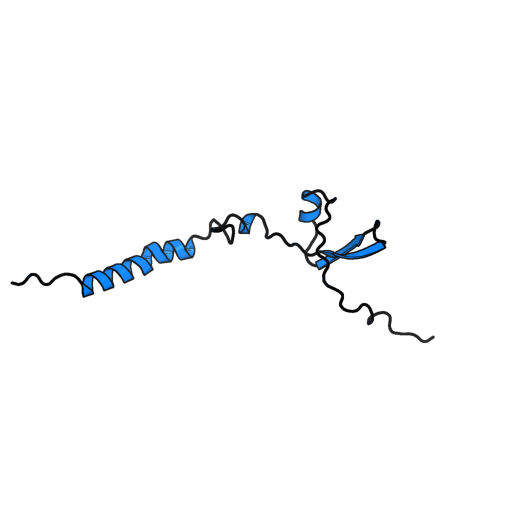94 CYS A N 1
ATOM 788 C CA . CYS A 1 94 ? -19.716 6.257 36.025 1.00 61.00 94 CYS A CA 1
ATOM 789 C C . CYS A 1 94 ? -20.433 5.399 37.090 1.00 61.00 94 CYS A C 1
ATOM 791 O O . CYS A 1 94 ? -21.522 4.876 36.856 1.00 61.00 94 CYS A O 1
ATOM 793 N N . ARG A 1 95 ? -19.890 5.348 38.312 1.00 60.47 95 ARG A N 1
ATOM 794 C CA . ARG A 1 95 ? -20.705 5.227 39.530 1.00 60.47 95 ARG A CA 1
ATOM 795 C C . ARG A 1 95 ? -20.630 6.571 40.242 1.00 60.47 95 ARG A C 1
ATOM 797 O O . ARG A 1 95 ? -19.778 6.755 41.103 1.00 60.47 95 ARG A O 1
ATOM 804 N N . GLU A 1 96 ? -21.500 7.508 39.876 1.00 62.75 96 GLU A N 1
ATOM 805 C CA . GLU A 1 96 ? -21.897 8.511 40.862 1.00 62.75 96 GLU A CA 1
ATOM 806 C C . GLU A 1 96 ? -22.674 7.745 41.934 1.00 62.75 96 GLU A C 1
ATOM 808 O O . GLU A 1 96 ? -23.735 7.177 41.675 1.00 62.75 96 GLU A O 1
ATOM 813 N N . THR A 1 97 ? -22.075 7.606 43.113 1.00 61.41 97 THR A N 1
ATOM 814 C CA . THR A 1 97 ? -22.761 7.083 44.292 1.00 61.41 97 THR A CA 1
ATOM 815 C C . THR A 1 97 ? -23.799 8.120 44.715 1.00 61.41 97 THR A C 1
ATOM 817 O O . THR A 1 97 ? -23.442 9.093 45.380 1.00 61.41 97 THR A O 1
ATOM 820 N 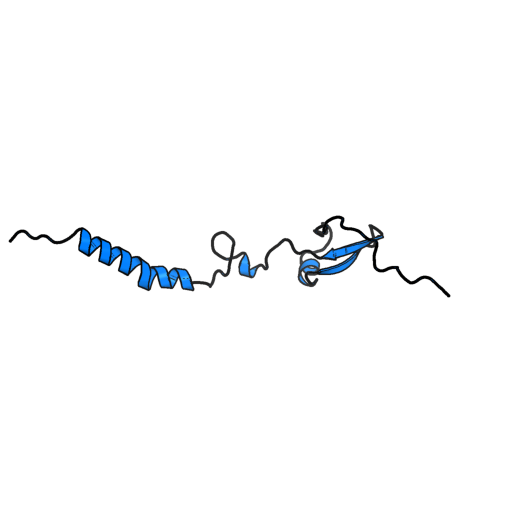N . LEU A 1 98 ? -25.043 7.934 44.262 1.00 50.72 98 LEU A N 1
ATOM 821 C CA . LEU A 1 98 ? -26.237 8.555 44.842 1.00 50.72 98 LEU A CA 1
ATOM 822 C C . LEU A 1 98 ? -26.527 7.956 46.222 1.00 50.72 98 LEU A C 1
ATOM 824 O O . LEU A 1 98 ? -26.391 6.716 46.359 1.00 50.72 98 LEU A O 1
#

pLDDT: mean 70.22, std 18.11, range [33.97, 96.75]

Secondary structure (DSSP, 8-state):
-----SSS------------TTS-HHHHHHSPTT-EEEETTTTEEEE----SPPGGGSSSGGG-S-TT--HHHHHIIIIIHHHHHHHHHHHH------

Organism: Meloidogyne incognita (NCBI:txid6306)

Sequence (98 aa):
MQQQDIQSEYETKHPFVINTLTDSHDSIRERKEGEIVYDERRKKWYRVKKTMYPTHVTVGPHNLGDPDDTFLRKYESNVLIPDILAKRIEKNECRETL

Foldseek 3Di:
DDDDDPPPDDDDDDQDEPPPPPDDPVVLVPDDQQDWDADPVVRDIHGYDDPDDDCQQLPPDVRGGHVPPCPVVCCCVPPVVVVVVVVVCVVPDDDPPD

Radius of gyration: 27.73 Å; chains: 1; bounding box: 57×46×85 Å